Protein AF-A0A6I3U6V1-F1 (afdb_monomer)

Foldseek 3Di:
DDPDPPPPVVVDPPPVVPDQPQAKDKDFDADPVRHTQDIDIGRPNDFLQVVPVVNVVSSVVSPDDDPDDDDDCSNVDPD

Mean predicted aligned error: 11.55 Å

pLDDT: mean 78.75, std 19.79, range [35.62, 97.31]

Secondary structure (DSSP, 8-state):
-------GGGGS----TT-----EEEEEEE-TT--EEEEEEEETTS-STTHHHHHHHHHHHTT---S-----GGGG---

Sequence (79 aa):
HLESSVKDEARIGHKSADSSFYGFKEHFAMTDERIITACVVTSGEKSDGPVLEELYHKSKDNGVTIEAIVGDRAYSGKD

Organism: Streptococcus pneumoniae (NCBI:txid1313)

Radius of gyration: 18.5 Å; Cα contacts (8 Å, |Δi|>4): 78; chains: 1; bounding box: 32×20×61 Å

Nearest PDB structures (foldseek):
  7vlj-assembly1_B  TM=5.753E-01  e=7.184E+00  Entamoeba histolytica
  5jhf-assembly2_B  TM=4.482E-01  e=6.711E+00  Lachancea thermotolerans CBS 6340
  6eri-assembly1_AX  TM=2.872E-01  e=7.184E+00  Spinacia oleracea

Structure (mmCIF, N/CA/C/O backbone):
data_AF-A0A6I3U6V1-F1
#
_entry.id   AF-A0A6I3U6V1-F1
#
loop_
_atom_site.group_PDB
_atom_site.id
_atom_site.type_symbol
_atom_site.label_atom_id
_atom_site.label_alt_id
_atom_site.label_comp_id
_atom_site.label_asym_id
_atom_site.label_entity_id
_atom_site.label_seq_id
_atom_site.pdbx_PDB_ins_code
_atom_site.Cartn_x
_atom_site.Cartn_y
_atom_site.Cartn_z
_atom_site.occupancy
_atom_site.B_iso_or_equiv
_atom_site.auth_seq_id
_atom_site.auth_comp_id
_atom_site.auth_asym_id
_atom_site.auth_atom_id
_atom_site.pdbx_PDB_model_num
ATOM 1 N N . HIS A 1 1 ? -15.694 -6.088 -49.505 1.00 35.62 1 HIS A N 1
ATOM 2 C CA . HIS A 1 1 ? -14.514 -6.904 -49.172 1.00 35.62 1 HIS A CA 1
ATOM 3 C C . HIS A 1 1 ? -13.592 -5.992 -48.369 1.00 35.62 1 HIS A C 1
ATOM 5 O O . HIS A 1 1 ? -12.885 -5.194 -48.964 1.00 35.62 1 HIS A O 1
ATOM 11 N N . LEU A 1 2 ? -13.749 -5.943 -47.039 1.00 37.12 2 LEU A N 1
ATOM 12 C CA . LEU A 1 2 ? -12.817 -5.211 -46.174 1.00 37.12 2 LEU A CA 1
AT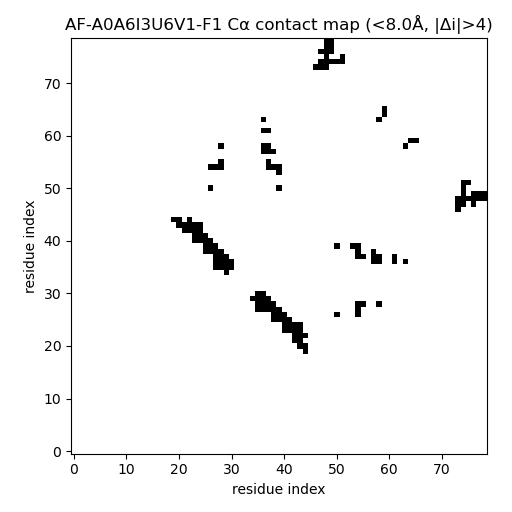OM 13 C C . LEU A 1 2 ? -11.757 -6.222 -45.750 1.00 37.12 2 LEU A C 1
ATOM 15 O O . LEU A 1 2 ? -11.990 -7.008 -44.835 1.00 37.12 2 LEU A O 1
ATOM 19 N N . GLU A 1 3 ? -10.635 -6.246 -46.459 1.00 38.97 3 GLU A N 1
ATOM 20 C CA . GLU A 1 3 ? -9.461 -6.967 -45.984 1.00 38.97 3 GLU A CA 1
ATOM 21 C C . GLU A 1 3 ? -8.877 -6.190 -44.806 1.00 38.97 3 GLU A C 1
ATOM 23 O O . GLU A 1 3 ? -8.322 -5.099 -44.948 1.00 38.97 3 GLU A O 1
ATOM 28 N N . SER A 1 4 ? -9.055 -6.737 -43.608 1.00 44.88 4 SER A N 1
ATOM 29 C CA . SER A 1 4 ? -8.323 -6.304 -42.431 1.00 44.88 4 SER A CA 1
ATOM 30 C C . SER A 1 4 ? -6.858 -6.680 -42.636 1.00 44.88 4 SER A C 1
ATOM 32 O O . SER A 1 4 ? -6.485 -7.839 -42.458 1.00 44.88 4 SER A O 1
ATOM 34 N N . SER A 1 5 ? -6.030 -5.704 -43.009 1.00 45.97 5 SER A N 1
ATOM 35 C CA . SER A 1 5 ? -4.570 -5.816 -42.971 1.00 45.97 5 SER A CA 1
ATOM 36 C C . SER A 1 5 ? -4.116 -5.882 -41.508 1.00 45.97 5 SER A C 1
ATOM 38 O O . SER A 1 5 ? -3.561 -4.927 -40.961 1.00 45.97 5 SER A O 1
ATOM 40 N N . VAL A 1 6 ? -4.398 -7.004 -40.847 1.00 50.34 6 VAL A N 1
ATOM 41 C CA . VAL A 1 6 ? -3.821 -7.350 -39.552 1.00 50.34 6 VAL A CA 1
ATOM 42 C C . VAL A 1 6 ? -2.354 -7.640 -39.832 1.00 50.34 6 VAL A C 1
ATOM 44 O O . VAL A 1 6 ? -1.994 -8.740 -40.234 1.00 50.34 6 VAL A O 1
ATOM 47 N N . LYS A 1 7 ? -1.509 -6.613 -39.706 1.00 45.72 7 LYS A N 1
ATOM 48 C CA . LYS A 1 7 ? -0.059 -6.794 -39.705 1.00 45.72 7 LYS A CA 1
ATOM 49 C C . LYS A 1 7 ? 0.278 -7.795 -38.599 1.00 45.72 7 LYS A C 1
ATOM 51 O O . LYS A 1 7 ? 0.075 -7.489 -37.424 1.00 45.72 7 LYS A O 1
ATOM 56 N N . ASP A 1 8 ? 0.815 -8.952 -38.979 1.00 51.50 8 ASP A N 1
ATOM 57 C CA . ASP A 1 8 ? 1.340 -9.987 -38.075 1.00 51.50 8 ASP A CA 1
ATOM 58 C C . ASP A 1 8 ? 2.337 -9.435 -37.034 1.00 51.50 8 ASP A C 1
ATOM 60 O O . ASP A 1 8 ? 2.506 -10.007 -35.957 1.00 51.50 8 ASP A O 1
ATOM 64 N N . GLU A 1 9 ? 2.934 -8.268 -37.296 1.00 48.25 9 GLU A N 1
ATOM 65 C CA . GLU A 1 9 ? 3.801 -7.539 -36.363 1.00 48.25 9 GLU A CA 1
ATOM 66 C C . GLU A 1 9 ? 3.102 -7.121 -35.060 1.00 48.25 9 GLU A C 1
ATOM 68 O O . GLU A 1 9 ? 3.752 -7.044 -34.024 1.00 48.25 9 GLU A O 1
ATOM 73 N N . ALA A 1 10 ? 1.781 -6.900 -35.050 1.00 51.03 10 ALA A N 1
ATOM 74 C CA . ALA A 1 10 ? 1.075 -6.489 -33.830 1.00 51.03 10 ALA A CA 1
ATOM 75 C C . ALA A 1 10 ? 0.936 -7.624 -32.794 1.00 51.03 10 ALA A C 1
ATOM 77 O O . ALA A 1 10 ? 0.622 -7.367 -31.630 1.00 51.03 10 ALA A O 1
ATOM 78 N N . ARG A 1 11 ? 1.170 -8.883 -33.199 1.00 50.53 11 ARG A N 1
ATOM 79 C CA . ARG A 1 11 ? 1.192 -10.052 -32.299 1.00 50.53 11 ARG A CA 1
ATOM 80 C C . ARG A 1 11 ? 2.540 -10.245 -31.614 1.00 50.53 11 ARG A C 1
ATOM 82 O O . ARG A 1 11 ? 2.608 -10.926 -30.591 1.00 50.53 11 ARG A O 1
ATOM 89 N N . ILE A 1 12 ? 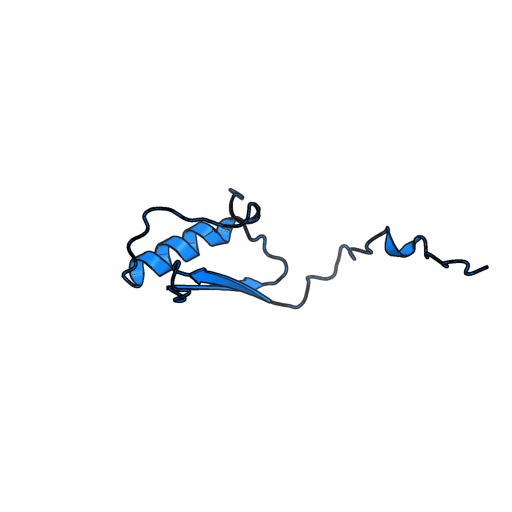3.595 -9.663 -32.174 1.00 49.78 12 ILE A N 1
ATOM 90 C CA . ILE A 1 12 ? 4.951 -9.733 -31.649 1.00 49.78 12 ILE A CA 1
ATOM 91 C C . ILE A 1 12 ? 5.216 -8.380 -31.009 1.00 49.78 12 ILE A C 1
ATOM 93 O O . ILE A 1 12 ? 5.664 -7.437 -31.653 1.00 49.78 12 ILE A O 1
ATOM 97 N N . GLY A 1 13 ? 4.910 -8.264 -29.718 1.00 45.12 13 GLY A N 1
ATOM 98 C CA . GLY A 1 13 ? 5.391 -7.125 -28.956 1.00 45.12 13 GLY A CA 1
ATOM 99 C C . GLY A 1 13 ? 6.910 -7.078 -29.093 1.00 45.12 13 GLY A C 1
ATOM 100 O O . GLY A 1 13 ? 7.596 -7.941 -28.545 1.00 45.12 13 GLY A O 1
ATOM 101 N N . HIS A 1 14 ? 7.432 -6.089 -29.819 1.00 46.53 14 HIS A N 1
ATOM 102 C CA . HIS A 1 14 ? 8.833 -5.699 -29.744 1.00 46.53 14 HIS A CA 1
ATOM 103 C C . HIS A 1 14 ? 9.074 -5.161 -28.330 1.00 46.53 14 HIS A C 1
ATOM 105 O O . HIS A 1 14 ? 9.131 -3.956 -28.096 1.00 46.53 14 HIS A O 1
ATOM 111 N N . LYS A 1 15 ? 9.176 -6.063 -27.350 1.00 54.47 15 LYS A N 1
ATOM 112 C CA . LYS A 1 15 ? 9.863 -5.767 -26.101 1.00 54.47 15 LYS A CA 1
ATOM 113 C C . LYS A 1 15 ? 11.323 -5.617 -26.496 1.00 54.47 15 LYS A C 1
ATOM 115 O O . LYS A 1 15 ? 12.048 -6.605 -26.564 1.00 54.47 15 LYS A O 1
ATOM 120 N N . SER A 1 16 ? 11.719 -4.400 -26.861 1.00 51.16 16 SER A N 1
ATOM 121 C CA . SER A 1 16 ? 13.127 -4.037 -26.963 1.00 51.16 16 SER A CA 1
ATOM 122 C C . SER A 1 16 ? 13.783 -4.487 -25.664 1.00 51.16 16 SER A C 1
ATOM 124 O O . SER A 1 16 ? 13.424 -4.000 -24.596 1.00 51.16 16 SER A O 1
ATOM 126 N N . ALA A 1 17 ? 14.679 -5.468 -25.752 1.00 55.28 17 ALA A N 1
ATOM 127 C CA . ALA A 1 17 ? 15.316 -6.079 -24.590 1.00 55.28 17 ALA A CA 1
ATOM 128 C C . ALA A 1 17 ? 16.194 -5.088 -23.795 1.00 55.28 17 ALA A C 1
ATOM 130 O O . ALA A 1 17 ? 16.583 -5.400 -22.678 1.00 55.28 17 ALA A O 1
ATOM 131 N N . ASP A 1 18 ? 16.447 -3.889 -24.338 1.00 52.50 18 ASP A N 1
ATOM 132 C CA . ASP A 1 18 ? 17.481 -2.960 -23.865 1.00 52.50 18 ASP A CA 1
ATOM 133 C C . ASP A 1 18 ? 17.029 -1.502 -23.656 1.00 52.50 18 ASP A C 1
ATOM 135 O O . ASP A 1 18 ? 17.870 -0.622 -23.487 1.00 52.50 18 ASP A O 1
ATOM 139 N N . SER A 1 19 ? 15.726 -1.190 -23.633 1.00 51.69 19 SER A N 1
ATOM 140 C CA . SER A 1 19 ? 15.297 0.125 -23.126 1.00 51.69 19 SER A CA 1
ATOM 141 C C . SER A 1 19 ? 14.587 -0.041 -21.794 1.00 51.69 19 SER A C 1
ATOM 143 O O . SER A 1 19 ? 13.419 -0.439 -21.766 1.00 51.69 19 SER A O 1
ATOM 145 N N . SER A 1 20 ? 15.271 0.292 -20.696 1.00 56.94 20 SER A N 1
ATOM 146 C CA . SER A 1 20 ? 14.604 0.564 -19.423 1.00 56.94 20 SER A CA 1
ATOM 147 C C . SER A 1 20 ? 13.442 1.510 -19.702 1.00 56.94 20 SER A C 1
ATOM 149 O O . SER A 1 20 ? 13.625 2.558 -20.326 1.00 56.94 20 SER A O 1
ATOM 151 N N . PHE A 1 21 ? 12.233 1.107 -19.327 1.00 60.22 21 PHE A N 1
ATOM 152 C CA . PHE A 1 21 ? 11.055 1.933 -19.526 1.00 60.22 21 PHE A CA 1
ATOM 153 C C . PHE A 1 21 ? 11.255 3.240 -18.751 1.00 60.22 21 PHE A C 1
ATOM 155 O O . PHE A 1 21 ? 11.291 3.235 -17.525 1.00 60.22 21 PHE A O 1
ATOM 162 N N . TYR A 1 22 ? 11.428 4.360 -19.457 1.00 64.12 22 TYR A N 1
ATOM 163 C CA . TYR A 1 22 ? 11.588 5.665 -18.820 1.00 64.12 22 TYR A CA 1
ATOM 164 C C . TYR A 1 22 ? 10.217 6.134 -18.320 1.00 64.12 22 TYR A C 1
ATOM 166 O O . TYR A 1 22 ? 9.447 6.752 -19.052 1.00 64.12 22 TYR A O 1
ATOM 174 N N . GLY A 1 23 ? 9.881 5.769 -17.085 1.00 80.56 23 GLY A N 1
ATOM 175 C CA . GLY A 1 23 ? 8.614 6.109 -16.453 1.00 80.56 23 GLY A CA 1
ATOM 176 C C . GLY A 1 23 ? 8.574 5.688 -14.990 1.00 80.56 23 GLY A C 1
ATOM 177 O O . GLY A 1 23 ? 9.506 5.069 -14.479 1.00 80.56 23 GLY A O 1
ATOM 178 N N . PHE A 1 24 ? 7.484 6.031 -14.316 1.00 88.69 24 PHE A N 1
ATOM 179 C CA . PHE A 1 24 ? 7.220 5.650 -12.935 1.00 88.69 24 PHE A CA 1
ATOM 180 C C . PHE A 1 24 ? 5.849 4.986 -12.833 1.00 88.69 24 PHE A C 1
ATOM 182 O O . PHE A 1 24 ? 4.977 5.199 -13.678 1.00 88.69 24 PHE A O 1
ATOM 189 N N . LYS A 1 25 ? 5.678 4.165 -11.8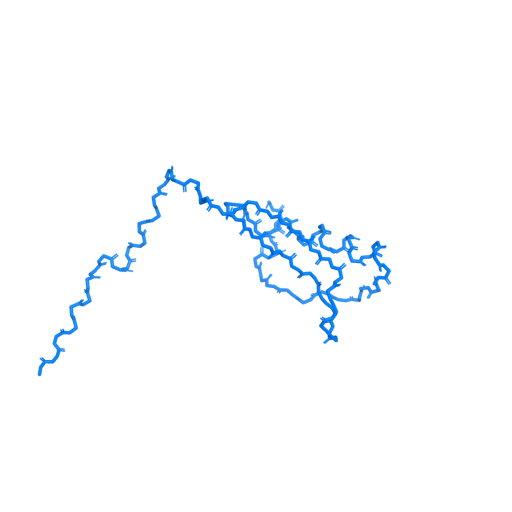02 1.00 89.88 25 LYS A N 1
ATOM 190 C CA . LYS A 1 25 ? 4.394 3.600 -11.398 1.00 89.88 25 LYS A CA 1
ATOM 191 C C . LYS A 1 25 ? 4.017 4.179 -10.053 1.00 89.88 25 LYS A C 1
ATOM 193 O O . LYS A 1 25 ? 4.873 4.356 -9.189 1.00 89.88 25 LYS A O 1
ATOM 198 N N . GLU A 1 26 ? 2.733 4.438 -9.889 1.00 92.94 26 GLU A N 1
ATOM 199 C CA . GLU A 1 26 ? 2.148 4.826 -8.616 1.00 92.94 26 GLU A CA 1
ATOM 200 C C . GLU A 1 26 ? 1.274 3.678 -8.118 1.00 92.94 26 GLU A C 1
ATOM 202 O O . GLU A 1 26 ? 0.422 3.165 -8.848 1.00 92.94 26 GLU A O 1
ATOM 207 N N . HIS A 1 27 ? 1.490 3.276 -6.872 1.00 93.56 27 HIS A N 1
ATOM 208 C CA . HIS A 1 27 ? 0.730 2.234 -6.201 1.00 93.56 27 HIS A CA 1
ATOM 209 C C . HIS A 1 27 ? 0.025 2.860 -5.005 1.00 93.56 27 HIS A C 1
ATOM 211 O O . HIS A 1 27 ? 0.676 3.490 -4.174 1.00 93.56 27 HIS A O 1
ATOM 217 N N . PHE A 1 28 ? -1.290 2.680 -4.903 1.00 94.94 28 PHE A N 1
ATOM 218 C CA . PHE A 1 28 ? -2.096 3.265 -3.836 1.00 94.94 28 PHE A CA 1
ATOM 219 C C . PHE A 1 28 ? -2.805 2.183 -3.032 1.00 94.94 28 PHE A C 1
ATOM 221 O O . PHE A 1 28 ? -3.372 1.251 -3.602 1.00 94.94 28 PHE A O 1
ATOM 228 N N . ALA A 1 29 ? -2.822 2.350 -1.712 1.00 95.31 29 ALA A N 1
ATOM 229 C CA . ALA A 1 29 ? -3.746 1.649 -0.833 1.00 95.31 29 ALA A CA 1
ATOM 230 C C . ALA A 1 29 ? -4.916 2.578 -0.512 1.00 95.31 29 ALA A C 1
ATOM 232 O O . ALA A 1 29 ? -4.721 3.780 -0.301 1.00 95.31 29 ALA A O 1
ATOM 233 N N . MET A 1 30 ? -6.123 2.022 -0.497 1.00 96.25 30 MET A N 1
ATOM 234 C CA . MET A 1 30 ? -7.334 2.772 -0.203 1.00 96.25 30 MET A CA 1
ATOM 235 C C . MET A 1 30 ? -8.292 1.972 0.671 1.00 96.25 30 MET A C 1
ATOM 237 O O . MET A 1 30 ? -8.282 0.742 0.631 1.00 96.25 30 MET A O 1
ATOM 241 N N . THR A 1 31 ? -9.120 2.675 1.440 1.00 95.00 31 THR A N 1
ATOM 242 C CA . THR A 1 31 ? -10.255 2.071 2.148 1.00 95.00 31 THR A CA 1
ATOM 243 C C . THR A 1 31 ? -11.415 1.801 1.188 1.00 95.00 31 THR A C 1
ATOM 245 O O . THR A 1 31 ? -11.435 2.302 0.059 1.00 95.00 31 THR A O 1
ATOM 248 N N . ASP A 1 32 ? -12.428 1.068 1.651 1.00 93.38 32 ASP A N 1
ATOM 249 C CA . ASP A 1 32 ? -13.662 0.848 0.888 1.00 93.38 32 ASP A CA 1
ATOM 250 C C . ASP A 1 32 ? -14.426 2.160 0.622 1.00 93.38 32 ASP A C 1
ATOM 252 O O . ASP A 1 32 ? -15.084 2.301 -0.413 1.00 93.38 32 ASP A O 1
ATOM 256 N N . GLU A 1 33 ? -14.272 3.175 1.487 1.00 94.88 33 GLU A N 1
ATOM 257 C CA . GLU A 1 33 ? -14.779 4.534 1.236 1.00 94.88 33 GLU A CA 1
ATOM 258 C C . GLU A 1 33 ? -13.924 5.339 0.242 1.00 94.88 33 GLU A C 1
ATOM 260 O O . GLU A 1 33 ? -14.186 6.521 0.012 1.00 94.88 33 GLU A O 1
ATOM 265 N N . ARG A 1 34 ? -12.920 4.706 -0.379 1.00 93.94 34 ARG A N 1
ATOM 266 C CA . ARG A 1 34 ? -11.977 5.298 -1.341 1.00 93.94 34 ARG A CA 1
ATOM 267 C C . ARG A 1 34 ? -11.065 6.370 -0.748 1.00 93.94 34 ARG A C 1
ATOM 269 O O . ARG A 1 34 ? -10.570 7.233 -1.476 1.00 93.94 34 ARG A O 1
ATOM 276 N N . ILE A 1 35 ? -10.809 6.317 0.557 1.00 95.56 35 ILE A N 1
ATOM 277 C CA . ILE A 1 35 ? -9.803 7.173 1.191 1.00 95.56 35 ILE A CA 1
ATOM 278 C C . ILE A 1 35 ? -8.430 6.591 0.876 1.00 95.56 35 ILE A C 1
ATOM 280 O O . ILE A 1 35 ? -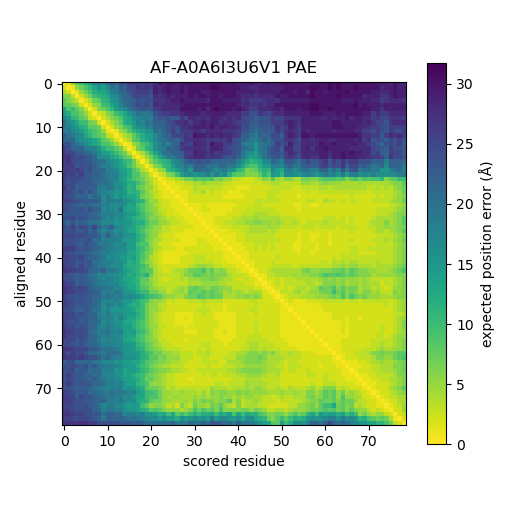8.191 5.425 1.163 1.00 95.56 35 ILE A O 1
ATOM 284 N N . ILE A 1 36 ? -7.527 7.388 0.303 1.00 96.38 36 ILE A N 1
ATOM 285 C CA . ILE A 1 36 ? -6.143 6.963 0.053 1.00 96.38 36 ILE A CA 1
ATOM 286 C C . ILE A 1 36 ? -5.383 6.964 1.379 1.00 96.38 36 ILE A C 1
ATOM 288 O O . ILE A 1 36 ? -5.299 7.990 2.053 1.00 96.38 36 ILE A O 1
ATOM 292 N N . THR A 1 37 ? -4.804 5.821 1.733 1.00 96.50 37 THR A N 1
ATOM 293 C CA . THR A 1 37 ? -4.121 5.603 3.016 1.00 96.50 37 THR A CA 1
ATOM 294 C C . THR A 1 37 ? -2.615 5.472 2.864 1.00 96.50 37 THR A C 1
ATOM 296 O O . THR A 1 37 ? -1.881 5.747 3.807 1.00 96.50 37 THR A O 1
ATOM 299 N N . ALA A 1 38 ? -2.137 5.079 1.683 1.00 97.00 38 ALA A N 1
ATOM 300 C CA . ALA A 1 38 ? -0.719 5.032 1.352 1.00 97.00 38 ALA A CA 1
ATOM 301 C C . ALA A 1 38 ? -0.497 5.190 -0.155 1.00 97.00 38 ALA A C 1
ATOM 303 O O . ALA A 1 38 ? -1.353 4.825 -0.961 1.00 97.00 38 ALA A O 1
ATOM 304 N N . CYS A 1 39 ? 0.681 5.700 -0.516 1.00 95.69 39 CYS A N 1
ATOM 305 C CA . CYS A 1 39 ? 1.185 5.753 -1.883 1.00 95.69 39 CYS A CA 1
ATOM 306 C C . CYS A 1 39 ? 2.663 5.341 -1.904 1.00 95.69 39 CYS A C 1
ATOM 308 O O . CYS A 1 39 ? 3.432 5.754 -1.028 1.00 95.69 39 CYS A O 1
ATOM 310 N N . VAL A 1 40 ? 3.050 4.549 -2.903 1.00 94.38 40 VAL A N 1
ATOM 311 C CA . VAL A 1 40 ? 4.438 4.190 -3.215 1.00 94.38 40 VAL A CA 1
ATOM 312 C C . VAL A 1 40 ? 4.685 4.475 -4.690 1.00 94.38 40 VAL A C 1
ATOM 314 O O . VAL A 1 40 ? 3.877 4.099 -5.539 1.00 94.38 40 VAL A O 1
ATOM 317 N N . VAL A 1 41 ? 5.808 5.123 -4.997 1.00 92.62 41 VAL A N 1
ATOM 318 C CA . VAL A 1 41 ? 6.229 5.392 -6.375 1.00 92.62 41 VAL A CA 1
ATOM 319 C C . VAL A 1 41 ? 7.463 4.560 -6.686 1.00 92.62 41 VAL A C 1
ATOM 321 O O . VAL A 1 41 ? 8.478 4.664 -5.995 1.00 92.62 41 VAL A O 1
ATOM 324 N N . THR A 1 42 ? 7.391 3.748 -7.736 1.00 90.62 42 THR A N 1
ATOM 325 C CA . THR A 1 42 ? 8.524 2.958 -8.229 1.00 90.62 42 THR A CA 1
ATOM 326 C C . THR A 1 42 ? 8.905 3.398 -9.633 1.00 90.62 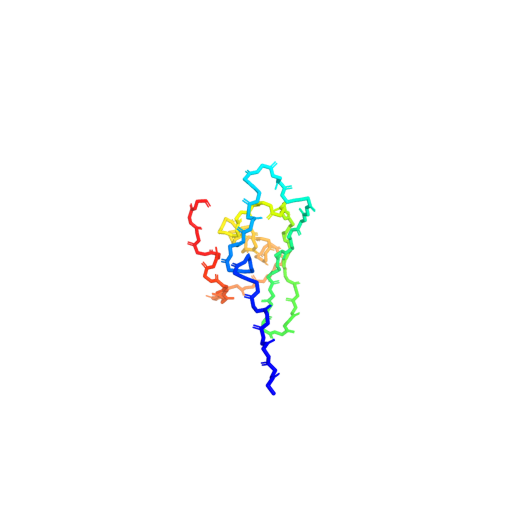42 THR A C 1
ATOM 328 O O . THR A 1 42 ? 8.115 4.010 -10.350 1.00 90.62 42 THR A O 1
ATOM 331 N N . SER A 1 43 ? 10.116 3.063 -10.070 1.00 88.19 43 SER A N 1
ATOM 332 C CA . SER A 1 43 ? 10.437 3.143 -11.492 1.00 88.19 43 SER A CA 1
ATOM 333 C C . SER A 1 43 ? 9.613 2.121 -12.285 1.00 88.19 43 SER A C 1
ATOM 335 O O . SER A 1 43 ? 9.163 1.103 -11.746 1.00 88.19 43 SER A O 1
ATOM 337 N N . GLY A 1 44 ? 9.359 2.420 -13.557 1.00 84.06 44 GLY A N 1
ATOM 338 C CA . GLY A 1 44 ? 8.430 1.657 -14.388 1.00 84.06 44 GLY A CA 1
ATOM 339 C C . GLY A 1 44 ? 8.887 0.232 -14.690 1.00 84.06 44 GLY A C 1
ATOM 340 O O . GLY A 1 44 ? 8.051 -0.633 -14.949 1.00 84.06 44 GLY A O 1
ATOM 341 N N . GLU A 1 45 ? 10.190 -0.037 -14.606 1.00 82.69 45 GLU A N 1
ATOM 342 C CA . GLU A 1 45 ? 10.745 -1.380 -14.765 1.00 82.69 45 GLU A CA 1
ATOM 343 C C . GLU A 1 45 ? 10.577 -2.287 -13.536 1.00 82.69 45 GLU A C 1
ATOM 345 O O . GLU A 1 45 ? 10.696 -3.505 -13.674 1.00 82.69 45 GLU A O 1
ATOM 350 N N . LYS A 1 46 ? 10.293 -1.736 -12.346 1.00 83.75 46 LYS A N 1
ATOM 351 C CA . LYS A 1 46 ? 10.139 -2.549 -11.130 1.00 83.75 46 LYS A CA 1
ATOM 352 C C . LYS A 1 46 ? 8.856 -3.379 -11.164 1.00 83.75 46 LYS A C 1
ATOM 354 O O . LYS A 1 46 ? 7.824 -2.939 -11.679 1.00 83.75 46 LYS A O 1
ATOM 359 N N . SER A 1 47 ? 8.934 -4.591 -10.618 1.00 84.44 47 SER A N 1
ATOM 360 C CA . SER A 1 47 ? 7.778 -5.455 -10.385 1.00 84.44 47 SER A CA 1
ATOM 361 C C . SER A 1 47 ? 6.917 -4.913 -9.243 1.00 84.44 47 SER A C 1
ATOM 363 O O . SER A 1 47 ? 7.406 -4.249 -8.331 1.00 84.44 47 SER A O 1
ATOM 365 N N . ASP A 1 48 ? 5.626 -5.235 -9.291 1.00 85.12 48 ASP A N 1
ATOM 366 C CA . ASP A 1 48 ? 4.644 -4.755 -8.313 1.00 85.12 48 ASP A CA 1
ATOM 367 C C . ASP A 1 48 ? 4.595 -5.654 -7.056 1.00 85.12 48 ASP A C 1
ATOM 369 O O . ASP A 1 48 ? 4.126 -5.229 -6.004 1.00 85.12 48 ASP A O 1
ATOM 373 N N . GLY A 1 49 ? 5.116 -6.885 -7.152 1.00 83.31 49 GLY A N 1
ATOM 374 C CA . GLY A 1 49 ? 5.165 -7.890 -6.080 1.00 83.31 49 GLY A CA 1
ATOM 375 C C . GLY A 1 49 ? 5.619 -7.359 -4.716 1.00 83.31 49 GLY A C 1
ATOM 376 O O . GLY A 1 49 ? 4.851 -7.453 -3.759 1.00 83.31 49 GLY A O 1
ATOM 377 N N . PRO A 1 50 ? 6.805 -6.736 -4.613 1.00 84.50 50 PRO A N 1
ATOM 378 C CA . PRO A 1 50 ? 7.334 -6.286 -3.327 1.00 84.50 50 PRO A CA 1
ATOM 379 C C . PRO A 1 50 ? 6.609 -5.061 -2.738 1.00 84.50 50 PRO A C 1
ATOM 381 O O . PRO A 1 50 ? 6.855 -4.696 -1.592 1.00 84.50 50 PRO A O 1
ATOM 384 N N . VAL A 1 51 ? 5.710 -4.402 -3.480 1.00 91.88 51 VAL A N 1
ATOM 385 C CA . VAL A 1 51 ? 5.126 -3.110 -3.069 1.00 91.88 51 VAL A CA 1
ATOM 386 C C . VAL A 1 51 ? 4.040 -3.262 -1.992 1.00 91.88 51 VAL A C 1
ATOM 388 O O . VAL A 1 51 ? 3.760 -2.319 -1.248 1.00 91.88 51 VAL A O 1
ATOM 391 N N . LEU A 1 52 ? 3.437 -4.449 -1.865 1.00 92.38 52 LEU A N 1
ATOM 392 C CA . LEU A 1 52 ? 2.330 -4.688 -0.932 1.00 92.38 52 LEU A CA 1
ATOM 393 C C . LEU A 1 52 ? 2.720 -4.458 0.533 1.00 92.38 52 LEU A C 1
ATOM 395 O O . LEU A 1 52 ? 1.961 -3.847 1.285 1.00 92.38 52 LEU A O 1
ATOM 399 N N . GLU A 1 53 ? 3.895 -4.947 0.931 1.00 92.19 53 GLU A N 1
ATOM 400 C CA . GLU A 1 53 ? 4.394 -4.826 2.303 1.00 92.19 53 GLU A CA 1
ATOM 401 C C . GLU A 1 53 ? 4.583 -3.351 2.684 1.00 92.19 53 GLU A C 1
ATOM 403 O O . GLU A 1 53 ? 4.114 -2.906 3.734 1.00 92.19 53 GLU A O 1
ATOM 408 N N . GLU A 1 54 ? 5.169 -2.555 1.786 1.00 94.62 54 GLU A N 1
ATOM 409 C CA . GLU A 1 54 ? 5.373 -1.124 2.007 1.00 94.62 54 GLU A CA 1
ATOM 410 C C . GLU A 1 54 ? 4.041 -0.362 2.134 1.00 94.62 54 GLU A C 1
ATOM 412 O O . GLU A 1 54 ? 3.873 0.463 3.038 1.00 94.62 54 GLU A O 1
ATOM 417 N N . LEU A 1 55 ? 3.064 -0.661 1.272 1.00 94.88 55 LEU A N 1
ATOM 418 C CA . LEU A 1 55 ? 1.728 -0.060 1.339 1.00 94.88 55 LEU A CA 1
ATOM 419 C C . LEU A 1 55 ? 0.985 -0.413 2.633 1.00 94.88 55 LEU A C 1
ATOM 421 O O . LEU A 1 55 ? 0.304 0.447 3.206 1.00 94.88 55 LEU A O 1
ATOM 425 N N . TYR A 1 56 ? 1.120 -1.657 3.098 1.00 94.31 56 TYR A N 1
ATOM 426 C CA . TYR A 1 56 ? 0.522 -2.125 4.345 1.00 94.31 56 TYR A CA 1
ATOM 427 C C . TYR A 1 56 ? 1.078 -1.363 5.551 1.00 94.31 56 TYR A C 1
ATOM 429 O O . TYR A 1 56 ? 0.303 -0.814 6.340 1.00 94.31 56 TYR A O 1
ATOM 437 N N . HIS A 1 57 ? 2.406 -1.273 5.668 1.00 95.81 57 HIS A N 1
ATOM 438 C CA . HIS A 1 57 ? 3.045 -0.571 6.780 1.00 95.81 57 HIS A CA 1
ATOM 439 C C . HIS A 1 57 ? 2.692 0.916 6.795 1.00 95.81 57 HIS A C 1
ATOM 441 O O . HIS A 1 57 ? 2.222 1.412 7.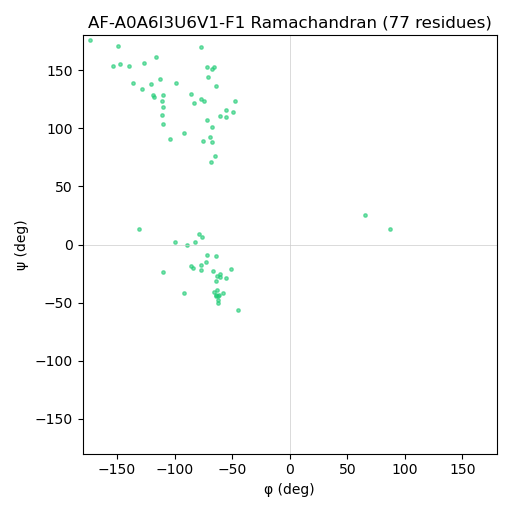816 1.00 95.81 57 HIS A O 1
ATOM 447 N N . LYS A 1 58 ? 2.785 1.602 5.647 1.00 96.81 58 LYS A N 1
ATOM 448 C CA . LYS A 1 58 ? 2.388 3.017 5.536 1.00 96.81 58 LYS A CA 1
ATOM 449 C C . LYS A 1 58 ? 0.930 3.247 5.935 1.00 96.81 58 LYS A C 1
ATOM 451 O O . LYS A 1 58 ? 0.629 4.215 6.625 1.00 96.81 58 LYS A O 1
ATOM 456 N N . SER A 1 59 ? 0.022 2.361 5.523 1.00 96.19 59 SER A N 1
ATOM 457 C CA . SER A 1 59 ? -1.400 2.483 5.869 1.00 96.19 59 SER A CA 1
ATOM 458 C C . SER A 1 59 ? -1.635 2.305 7.373 1.00 96.19 59 SER A C 1
ATOM 460 O O . SER A 1 59 ? -2.397 3.071 7.964 1.00 96.19 59 SER A O 1
ATOM 462 N N . LYS A 1 60 ? -0.943 1.350 8.012 1.00 96.44 60 LYS A N 1
ATOM 463 C CA . LYS A 1 60 ? -0.983 1.179 9.472 1.00 96.44 60 LYS A CA 1
ATOM 464 C C . LYS A 1 60 ? -0.416 2.380 10.221 1.00 96.44 60 LYS A C 1
ATOM 466 O O . LYS A 1 60 ? -1.034 2.827 11.186 1.00 96.44 60 LYS A O 1
ATOM 471 N N . ASP A 1 61 ? 0.718 2.909 9.771 1.00 97.31 61 ASP A N 1
ATOM 472 C CA . ASP A 1 61 ? 1.362 4.075 10.386 1.00 97.31 61 ASP A CA 1
ATOM 473 C C . ASP A 1 61 ? 0.478 5.326 10.281 1.00 97.31 61 ASP A C 1
ATOM 475 O O . ASP A 1 61 ? 0.439 6.147 11.196 1.00 97.31 61 ASP A O 1
ATOM 479 N N . ASN A 1 62 ? -0.316 5.421 9.211 1.00 96.00 62 ASN A N 1
ATOM 480 C CA . ASN A 1 62 ? -1.323 6.465 9.017 1.00 96.00 62 ASN A CA 1
ATOM 481 C C . ASN A 1 62 ? -2.627 6.230 9.809 1.00 96.00 62 ASN A C 1
ATOM 483 O O . ASN A 1 62 ? -3.600 6.961 9.624 1.00 96.00 62 ASN A O 1
ATOM 487 N N . GLY A 1 63 ? -2.660 5.242 10.711 1.00 94.62 63 GLY A N 1
ATOM 488 C CA . GLY A 1 63 ? -3.757 5.025 11.658 1.00 94.62 63 GLY A CA 1
ATOM 489 C C . GLY A 1 63 ? -4.905 4.162 11.136 1.00 94.62 63 GLY A C 1
ATOM 490 O O . GLY A 1 63 ? -5.968 4.119 11.758 1.00 94.62 63 GLY A O 1
ATOM 491 N N . VAL A 1 64 ? -4.715 3.462 10.016 1.00 95.00 64 VAL A N 1
ATOM 492 C CA . VAL A 1 64 ? -5.747 2.598 9.431 1.00 95.00 64 VAL A CA 1
ATOM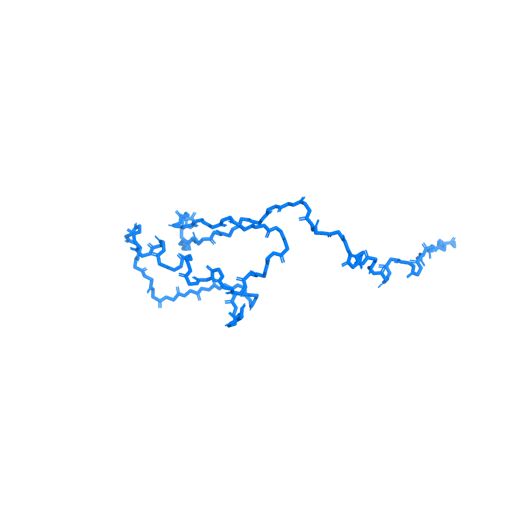 493 C C . VAL A 1 64 ? -5.693 1.215 10.067 1.00 95.00 64 VAL A C 1
ATOM 495 O O . VAL A 1 64 ? -4.644 0.569 10.124 1.00 95.00 64 VAL A O 1
ATOM 498 N N . THR A 1 65 ? -6.846 0.730 10.525 1.00 94.19 65 THR A N 1
ATOM 499 C CA . THR A 1 65 ? -6.995 -0.663 10.961 1.00 94.19 65 THR A CA 1
ATOM 500 C C . THR A 1 65 ? -7.246 -1.533 9.737 1.00 94.19 65 THR A C 1
ATOM 502 O O . THR A 1 65 ? -8.192 -1.296 8.994 1.00 94.19 65 THR A O 1
ATOM 505 N N . ILE A 1 66 ? -6.383 -2.523 9.515 1.00 93.94 66 ILE A N 1
ATOM 506 C CA . ILE A 1 66 ? -6.423 -3.385 8.330 1.00 93.94 66 ILE A CA 1
ATOM 507 C C . ILE A 1 66 ? -6.845 -4.784 8.768 1.00 93.94 66 ILE A C 1
ATOM 509 O O . ILE A 1 66 ? -6.087 -5.468 9.456 1.00 93.94 66 ILE A O 1
ATOM 513 N N . GLU A 1 67 ? -8.047 -5.198 8.370 1.00 94.50 67 GLU A N 1
ATOM 514 C CA . GLU A 1 67 ? -8.572 -6.549 8.617 1.00 94.50 67 GLU A CA 1
ATOM 515 C C . GLU A 1 67 ? -8.248 -7.499 7.460 1.00 94.50 67 GLU A C 1
ATOM 517 O O . GLU A 1 67 ? -7.851 -8.645 7.668 1.00 94.50 67 GLU A O 1
ATOM 522 N N . ALA A 1 68 ? -8.383 -7.001 6.233 1.00 93.44 68 ALA A N 1
ATOM 523 C CA . ALA A 1 68 ? -8.078 -7.715 5.006 1.00 93.44 68 ALA A CA 1
ATOM 524 C C . ALA A 1 68 ? -7.568 -6.733 3.946 1.00 93.44 68 ALA A C 1
ATOM 526 O O . ALA A 1 68 ? -7.883 -5.545 3.981 1.00 93.44 68 ALA A O 1
ATOM 527 N N . ILE A 1 69 ? -6.786 -7.242 2.993 1.00 92.06 69 ILE A N 1
ATOM 528 C CA . ILE A 1 69 ? -6.351 -6.492 1.814 1.00 92.06 69 ILE A CA 1
ATOM 529 C C . ILE A 1 69 ? -6.881 -7.216 0.582 1.00 92.06 69 ILE A C 1
ATOM 531 O O . ILE A 1 69 ? -6.663 -8.418 0.422 1.00 92.06 69 ILE A O 1
ATOM 535 N N . VAL A 1 70 ? -7.554 -6.477 -0.296 1.00 92.19 70 VAL A N 1
ATOM 536 C CA . VAL A 1 70 ? -7.983 -6.955 -1.611 1.00 92.19 70 VAL A CA 1
ATOM 537 C C . VAL A 1 70 ? -7.139 -6.235 -2.653 1.00 92.19 70 VAL A C 1
ATOM 539 O O . VAL A 1 70 ? -7.160 -5.011 -2.734 1.00 92.19 70 VAL A O 1
ATOM 542 N N . GLY A 1 71 ? -6.367 -6.987 -3.432 1.00 89.50 71 GLY A N 1
ATOM 543 C CA . GLY A 1 71 ? -5.436 -6.427 -4.406 1.00 89.50 71 GLY A CA 1
ATOM 544 C C . GLY A 1 71 ? -5.251 -7.327 -5.618 1.00 89.50 71 GLY A C 1
ATOM 545 O O . GLY A 1 71 ? -5.720 -8.467 -5.648 1.00 89.50 71 GLY A O 1
ATOM 546 N N . ASP A 1 72 ? -4.565 -6.799 -6.628 1.00 88.38 72 ASP A N 1
ATOM 547 C CA . ASP A 1 72 ? -4.236 -7.556 -7.832 1.00 88.38 72 ASP A CA 1
ATOM 548 C C . ASP A 1 72 ? -3.235 -8.684 -7.535 1.00 88.38 72 ASP A C 1
ATOM 550 O O . ASP A 1 72 ? -2.380 -8.577 -6.651 1.00 88.38 72 ASP A O 1
ATOM 554 N N . ARG A 1 73 ? -3.301 -9.772 -8.312 1.00 86.38 73 ARG A N 1
ATOM 555 C CA . ARG A 1 73 ? -2.381 -10.906 -8.161 1.00 86.38 73 ARG A CA 1
ATOM 556 C C . ARG A 1 73 ? -0.916 -10.503 -8.371 1.00 86.38 73 ARG A C 1
ATOM 558 O O . ARG A 1 73 ? -0.042 -11.169 -7.815 1.00 86.38 73 ARG A O 1
ATOM 565 N N . ALA A 1 74 ? -0.626 -9.440 -9.118 1.00 83.06 74 ALA A N 1
ATOM 566 C CA . ALA A 1 74 ? 0.728 -8.919 -9.299 1.00 83.06 74 ALA A CA 1
ATOM 567 C C . ALA A 1 74 ? 1.430 -8.590 -7.967 1.00 83.06 74 ALA A C 1
ATOM 569 O O . ALA A 1 74 ? 2.641 -8.762 -7.871 1.00 83.06 74 ALA A O 1
ATOM 570 N N . TYR A 1 75 ? 0.673 -8.237 -6.923 1.00 82.50 75 TYR A N 1
ATOM 571 C CA . TYR A 1 75 ? 1.177 -7.944 -5.574 1.00 82.50 75 TYR A CA 1
ATOM 572 C C . TYR A 1 75 ? 1.418 -9.192 -4.702 1.00 82.50 75 TYR A C 1
ATOM 574 O O . TYR A 1 75 ? 1.772 -9.075 -3.535 1.00 82.50 75 TYR A O 1
ATOM 582 N N . SER A 1 76 ? 1.208 -10.400 -5.240 1.00 80.75 76 SER A N 1
ATOM 583 C CA . SER A 1 76 ? 1.475 -11.668 -4.532 1.00 80.75 76 SER A CA 1
ATOM 584 C C . SER A 1 76 ? 2.904 -12.195 -4.718 1.00 80.75 76 SER A C 1
ATOM 586 O O . SER A 1 76 ? 3.242 -13.259 -4.193 1.00 80.75 76 SER A O 1
ATOM 588 N N . GLY A 1 77 ? 3.726 -11.479 -5.493 1.00 74.94 77 GLY A N 1
ATOM 589 C CA . GLY A 1 77 ? 5.126 -11.822 -5.722 1.00 74.94 77 GLY A CA 1
ATOM 590 C C . GLY A 1 77 ? 5.938 -11.746 -4.430 1.00 74.94 77 GLY A C 1
ATOM 591 O O . GLY A 1 77 ? 5.772 -10.816 -3.651 1.00 74.94 77 GLY A O 1
ATOM 592 N N . LYS A 1 78 ? 6.798 -12.742 -4.204 1.00 59.88 78 LYS A N 1
ATOM 593 C CA . LYS A 1 78 ? 7.695 -12.820 -3.037 1.00 59.88 78 LYS A CA 1
ATOM 594 C C . LYS A 1 78 ? 9.131 -12.377 -3.347 1.00 59.88 78 LYS A C 1
ATOM 596 O O . LYS A 1 78 ? 9.974 -12.468 -2.460 1.00 59.88 78 LYS A O 1
ATOM 601 N N . ASP A 1 79 ? 9.375 -11.947 -4.584 1.00 55.38 79 ASP A N 1
ATOM 602 C CA . ASP A 1 79 ? 10.687 -11.600 -5.135 1.00 55.38 79 ASP A CA 1
ATOM 603 C C . ASP A 1 79 ? 10.761 -10.111 -5.494 1.00 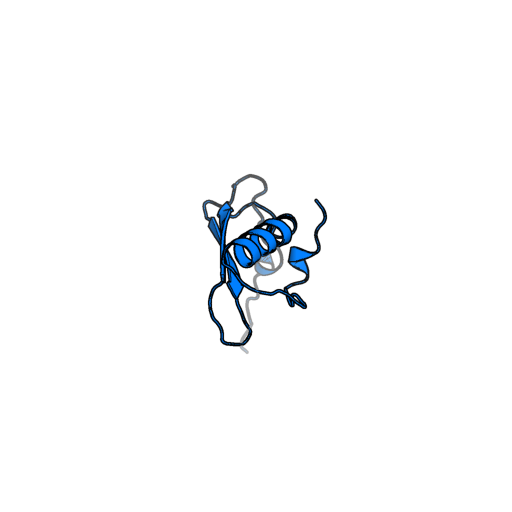55.38 79 ASP A C 1
ATOM 605 O O . ASP A 1 79 ? 9.806 -9.608 -6.144 1.00 55.38 79 ASP A O 1
#

InterPro domains:
  IPR002559 Transpo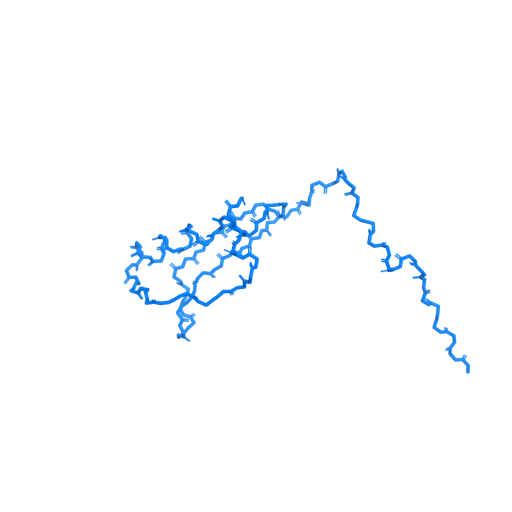sase IS4-like domain [PF01609] (11-78)

Solvent-accessible surface area (backbone atoms only — not comparable to full-atom values): 5194 Å² total; per-residue (Å²): 135,84,80,78,83,72,59,73,63,77,78,54,77,80,70,63,93,81,63,79,55,92,52,68,40,81,46,74,37,60,49,96,89,66,47,79,48,25,76,50,80,43,56,46,73,58,74,56,12,62,50,48,64,58,36,50,51,44,20,43,76,69,69,49,86,78,90,77,85,88,77,66,74,62,43,69,41,92,106